Protein AF-A0A0F6W7N7-F1 (afdb_monomer)

Foldseek 3Di:
DPPPVPVLVVLLVCVVVVHLVVLLQLLLVLLVVLQVVDPDGLVPDDPVSSQVSSQVSCVVSPQAGWDWDDDPPWIKIAGDPHDPSDDLCVSVQS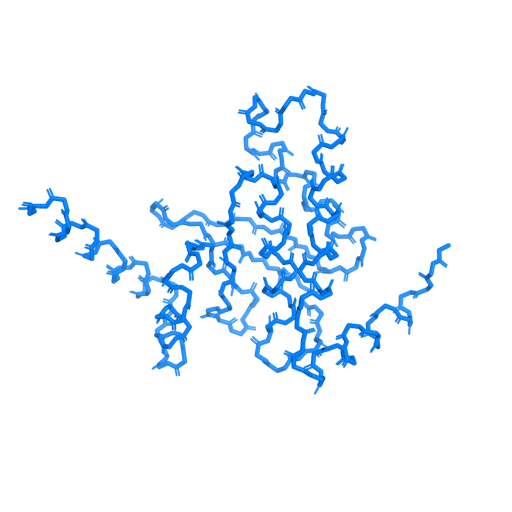SNQSNVCNSVVHGWGWADQDPRRITTTDDPVCRVVLNVCSVVPDHPNRSVVVVVVVVVVVVVD

Mean predicted aligned error: 6.51 Å

Sequence (157 aa):
MLSDTVVAPLVSAAVQNGDLTAVRRLGRHMGEEVARALEGEAREAPPELVLGHAATIVSLFGWGRLRLERWGDALCARLDQLPQLDADHLAIAALLGGLFSALARHEVACVPVSSDGRFLLVDPQIAELVWNWSRAGDDVPAIVGRLAVGADAEAAG

pLDDT: mean 85.74, std 13.37, range [38.84, 97.44]

Nearest PDB structures (foldseek):
  8pog-assembly1_D  TM=5.966E-01  e=4.829E-04  Enterobacter sp. 638
  8poc-assembly1_B  TM=6.208E-01  e=2.418E-03  Dickeya dadantii 3937
  8pkd-assembly1_D  TM=5.983E-01  e=2.874E-03  Orrella dioscoreae
  5dxo-assembly2_B  TM=3.523E-01  e=4.542E-01  Aspergillus fumigatus Af293
  6rmo-assembly2_F  TM=3.083E-01  e=2.027E+00  Plasmodium falciparum 3D7

Organism: NCBI:txid927083

Secondary structure (DSSP, 8-state):
---HHHHHHHHHHHHHTT-THHHHHHHHHHHHHHHHHSSS-TTTS-HHHHHHHHHHHHHHTTS-EEEEEEETTEEEEEEET---SSTT-HHHHHHHHHHHHHHHTS--EEEEEETTTEEEEE-GGGHHHHHHHHHTT--HHHHHHHHHHHHHHHHT-

Solvent-accessible surface area (backbone atoms only — not comparable to full-atom values): 8499 Å² total; p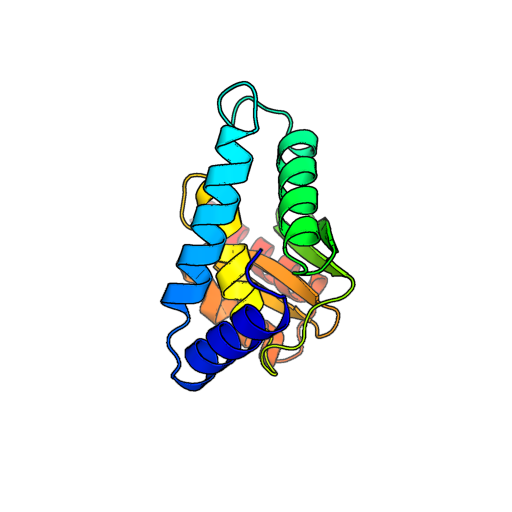er-residue (Å²): 129,86,56,80,82,54,57,56,59,53,52,32,51,32,52,76,70,71,47,49,64,66,42,19,50,51,17,24,53,52,18,48,50,41,40,67,72,43,98,56,58,60,86,78,47,58,67,69,57,56,50,49,44,45,23,49,53,38,38,73,72,65,61,18,44,56,45,81,45,78,56,88,94,43,45,30,41,34,27,49,75,57,68,87,66,52,95,75,40,57,59,56,19,30,20,50,13,17,20,50,14,46,60,69,72,45,82,37,28,32,33,52,42,48,95,82,37,33,24,40,56,39,55,61,92,48,36,66,61,54,37,53,43,27,76,73,68,38,43,68,71,56,50,52,54,52,53,54,57,54,52,57,57,64,78,72,111

Structure (mmCIF, N/CA/C/O backbone):
data_AF-A0A0F6W7N7-F1
#
_entry.id   AF-A0A0F6W7N7-F1
#
loop_
_atom_site.group_PDB
_atom_site.id
_atom_site.type_symbol
_atom_site.label_atom_id
_atom_site.label_alt_id
_atom_site.label_comp_id
_atom_site.label_asym_id
_atom_site.label_entity_id
_atom_site.label_seq_id
_atom_site.pdbx_PDB_ins_code
_atom_site.Cartn_x
_atom_site.Cartn_y
_atom_site.Cartn_z
_atom_site.occupancy
_atom_site.B_iso_or_equiv
_atom_site.auth_seq_id
_atom_site.auth_comp_id
_atom_site.auth_asym_id
_atom_site.auth_atom_id
_atom_site.pdbx_PDB_model_num
ATOM 1 N N . MET A 1 1 ? -2.263 -20.713 16.264 1.00 40.16 1 MET A N 1
ATOM 2 C CA . MET A 1 1 ? -1.422 -19.886 15.378 1.00 40.16 1 MET A CA 1
ATOM 3 C C . MET A 1 1 ? -1.016 -20.741 14.196 1.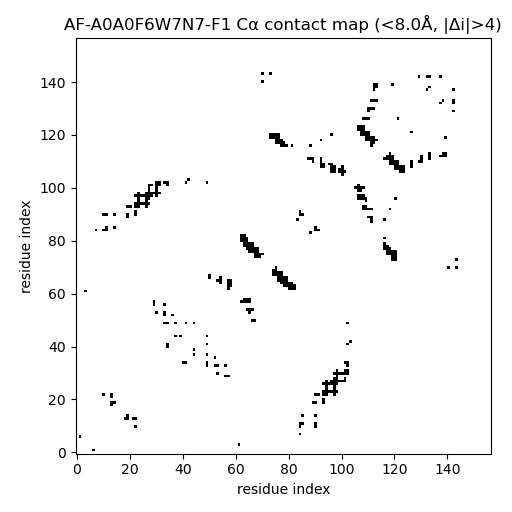00 40.16 1 MET A C 1
ATOM 5 O O . MET A 1 1 ? -0.401 -21.776 14.415 1.00 40.16 1 MET A O 1
ATOM 9 N N . LEU A 1 2 ? -1.426 -20.372 12.981 1.00 40.19 2 LEU A N 1
ATOM 10 C CA . LEU A 1 2 ? -0.791 -20.900 11.770 1.00 40.19 2 LEU A CA 1
ATOM 11 C C . LEU A 1 2 ? 0.651 -20.393 11.815 1.00 40.19 2 LEU A C 1
ATOM 13 O O . LEU A 1 2 ? 0.847 -19.192 11.970 1.00 40.19 2 LEU A O 1
ATOM 17 N N . SER A 1 3 ? 1.639 -21.286 11.822 1.00 38.84 3 SER A N 1
ATOM 18 C CA . SER A 1 3 ? 3.036 -20.869 11.923 1.00 38.84 3 SER A CA 1
ATOM 19 C C . SER A 1 3 ? 3.405 -19.981 10.729 1.00 38.84 3 SER A C 1
ATOM 21 O O . SER A 1 3 ? 2.937 -20.223 9.611 1.00 38.84 3 SER A O 1
ATOM 23 N N . ASP A 1 4 ? 4.282 -18.994 10.950 1.00 47.09 4 ASP A N 1
ATOM 24 C CA . ASP A 1 4 ? 4.857 -18.104 9.917 1.00 47.09 4 ASP A CA 1
ATOM 25 C C . ASP A 1 4 ? 5.393 -18.868 8.688 1.00 47.09 4 ASP A C 1
ATOM 27 O O . ASP A 1 4 ? 5.521 -18.335 7.589 1.00 47.09 4 ASP A O 1
ATOM 31 N N . THR A 1 5 ? 5.644 -20.165 8.859 1.00 51.09 5 THR A N 1
ATOM 32 C CA . THR A 1 5 ? 6.096 -21.1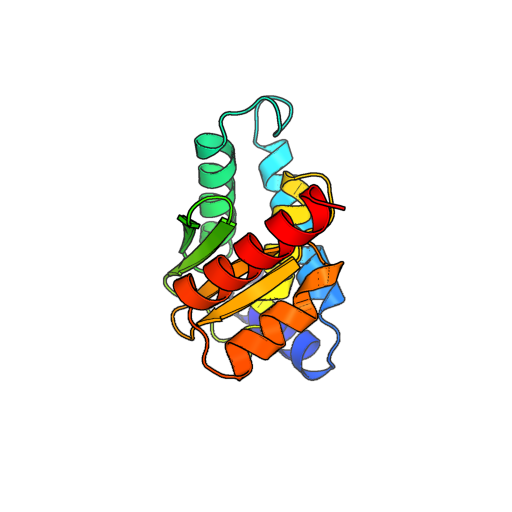25 7.854 1.00 51.09 5 THR A CA 1
ATOM 33 C C . THR A 1 5 ? 5.070 -21.480 6.774 1.00 51.09 5 THR A C 1
ATOM 35 O O . THR A 1 5 ? 5.475 -22.050 5.768 1.00 51.09 5 THR A O 1
ATOM 38 N N . VAL A 1 6 ? 3.770 -21.198 6.941 1.00 55.69 6 VAL A N 1
ATOM 39 C CA . VAL A 1 6 ? 2.728 -21.634 5.979 1.00 55.69 6 VAL A CA 1
ATOM 40 C C . VAL A 1 6 ? 2.145 -20.473 5.169 1.00 55.69 6 VAL A C 1
ATOM 42 O O . VAL A 1 6 ? 1.815 -20.643 3.996 1.00 55.69 6 VAL A O 1
ATOM 45 N N . VAL A 1 7 ? 2.062 -19.275 5.753 1.00 62.16 7 VAL A N 1
ATOM 46 C CA . VAL A 1 7 ? 1.436 -18.112 5.100 1.00 62.16 7 VAL A CA 1
ATOM 47 C C . VAL A 1 7 ? 2.319 -17.550 3.987 1.00 62.16 7 VAL A C 1
ATOM 49 O O . VAL A 1 7 ? 1.819 -17.289 2.895 1.00 62.16 7 VAL A O 1
ATOM 52 N N . ALA A 1 8 ? 3.629 -17.429 4.217 1.00 63.91 8 ALA A N 1
ATOM 53 C CA . ALA A 1 8 ? 4.552 -16.932 3.198 1.00 63.91 8 ALA A CA 1
ATOM 54 C C . ALA A 1 8 ? 4.571 -17.823 1.933 1.00 63.91 8 ALA A C 1
ATOM 56 O O . ALA A 1 8 ? 4.388 -17.278 0.846 1.00 63.91 8 ALA A O 1
ATOM 57 N N . PRO A 1 9 ? 4.658 -19.169 2.023 1.00 67.62 9 PRO A N 1
ATOM 58 C CA . PRO A 1 9 ? 4.540 -20.033 0.846 1.00 67.62 9 PRO A CA 1
ATOM 59 C C . PRO A 1 9 ? 3.195 -19.938 0.117 1.00 67.62 9 PRO A C 1
ATOM 61 O O . PRO A 1 9 ? 3.175 -19.987 -1.109 1.00 67.62 9 PRO A O 1
ATOM 64 N N . LEU A 1 10 ? 2.077 -19.785 0.837 1.00 65.00 10 LEU A N 1
ATOM 65 C CA . LEU A 1 10 ? 0.751 -19.630 0.221 1.00 65.00 10 LEU A CA 1
ATOM 66 C C . LEU A 1 10 ? 0.636 -18.312 -0.551 1.00 65.00 10 LEU A C 1
ATOM 68 O O . LEU A 1 10 ? 0.110 -18.292 -1.664 1.00 65.00 10 LEU A O 1
ATOM 72 N N . VAL A 1 11 ? 1.162 -17.224 0.015 1.00 70.00 11 VAL A N 1
ATOM 73 C CA . VAL A 1 11 ? 1.202 -15.925 -0.662 1.00 70.00 11 VAL A CA 1
ATOM 74 C C . VAL A 1 11 ? 2.157 -15.965 -1.854 1.00 70.00 11 VAL A C 1
ATOM 76 O O . VAL A 1 11 ? 1.759 -15.568 -2.944 1.00 70.00 11 VAL A O 1
ATOM 79 N N . SER A 1 12 ? 3.356 -16.534 -1.711 1.00 68.31 12 SER A N 1
ATOM 80 C CA . SER A 1 12 ? 4.270 -16.729 -2.844 1.00 68.31 12 SER A CA 1
ATOM 81 C C . SER A 1 12 ? 3.661 -17.603 -3.946 1.00 68.31 12 SER A C 1
ATOM 83 O O . SER A 1 12 ? 3.846 -17.304 -5.122 1.00 68.31 12 SER A O 1
ATOM 85 N N . ALA A 1 13 ? 2.883 -18.635 -3.607 1.00 68.50 13 ALA A N 1
ATOM 86 C CA . ALA A 1 13 ? 2.185 -19.460 -4.593 1.00 68.50 13 ALA A CA 1
ATOM 87 C C . ALA A 1 13 ? 1.079 -18.686 -5.334 1.00 68.50 13 ALA A C 1
ATOM 89 O O . ALA A 1 13 ? 0.915 -18.860 -6.541 1.00 68.50 13 ALA A O 1
ATOM 90 N N . ALA A 1 14 ? 0.333 -17.813 -4.650 1.00 69.00 14 ALA A N 1
ATOM 91 C CA . ALA A 1 14 ? -0.658 -16.945 -5.295 1.00 69.00 14 ALA A CA 1
ATOM 92 C C . ALA A 1 14 ? 0.009 -15.964 -6.276 1.00 69.00 14 ALA A C 1
ATOM 94 O O . ALA A 1 14 ? -0.450 -15.801 -7.406 1.00 69.00 14 ALA A O 1
ATOM 95 N N . VAL A 1 15 ? 1.150 -15.393 -5.878 1.00 70.88 15 VAL A N 1
ATOM 96 C CA . VAL A 1 15 ? 1.948 -14.489 -6.720 1.00 70.88 15 VAL A CA 1
ATOM 97 C C . VAL A 1 15 ? 2.503 -15.205 -7.951 1.00 70.88 15 VAL A C 1
ATOM 99 O O . VAL A 1 15 ? 2.399 -14.680 -9.055 1.00 70.88 15 VAL A O 1
ATOM 102 N N . GLN A 1 16 ? 3.031 -16.423 -7.795 1.00 70.00 16 GLN A N 1
ATOM 103 C CA . GLN A 1 16 ? 3.541 -17.230 -8.914 1.00 70.00 16 GLN A CA 1
ATOM 104 C C . GLN A 1 16 ? 2.461 -17.575 -9.948 1.00 70.00 16 GLN A C 1
ATOM 106 O O . GLN A 1 16 ? 2.769 -17.699 -11.130 1.00 70.00 16 GLN A O 1
ATOM 111 N N . ASN A 1 17 ? 1.202 -17.700 -9.521 1.00 67.62 17 ASN A N 1
ATOM 112 C CA . ASN A 1 17 ? 0.064 -17.925 -10.415 1.00 67.62 17 ASN A CA 1
ATOM 113 C C . ASN A 1 17 ? -0.515 -16.625 -11.007 1.00 67.62 17 ASN A C 1
ATOM 115 O O . ASN A 1 17 ? -1.480 -16.682 -11.766 1.00 67.62 17 ASN A O 1
ATOM 119 N N . GLY A 1 18 ? 0.054 -15.461 -10.672 1.00 67.00 18 GLY A N 1
ATOM 120 C CA . GLY A 1 18 ? -0.360 -14.156 -11.191 1.00 67.00 18 GLY A CA 1
ATOM 121 C C . GLY A 1 18 ? -1.670 -13.612 -10.614 1.00 67.00 18 GLY A C 1
ATOM 122 O O . GLY A 1 18 ? -2.123 -12.556 -11.050 1.00 67.00 18 GLY A O 1
ATOM 123 N N . ASP A 1 19 ? -2.279 -14.287 -9.633 1.00 81.25 19 ASP A N 1
ATOM 124 C CA . ASP A 1 19 ? -3.527 -13.843 -9.008 1.00 81.25 19 ASP A CA 1
ATOM 125 C C . ASP A 1 19 ? -3.272 -13.248 -7.618 1.00 81.25 19 ASP A C 1
ATOM 127 O O . ASP A 1 19 ? -3.226 -13.935 -6.593 1.00 81.25 19 ASP A O 1
ATOM 131 N N . LEU A 1 20 ? -3.144 -11.922 -7.579 1.00 86.75 20 LEU A N 1
ATOM 132 C CA . LEU A 1 20 ? -2.971 -11.158 -6.342 1.00 86.75 20 LEU A CA 1
ATOM 133 C C . LEU A 1 20 ? -4.295 -10.887 -5.609 1.00 86.75 20 LEU A C 1
ATOM 135 O O . LEU A 1 20 ? -4.292 -10.271 -4.539 1.00 86.75 20 LEU A O 1
ATOM 139 N N . THR A 1 21 ? -5.434 -11.359 -6.130 1.00 87.44 21 THR A N 1
ATOM 140 C CA . THR A 1 21 ? -6.762 -11.124 -5.542 1.00 87.44 21 THR A CA 1
ATOM 141 C C . THR A 1 21 ? -6.849 -11.677 -4.126 1.00 87.44 21 THR A C 1
ATOM 143 O O . THR A 1 21 ? -7.382 -11.013 -3.234 1.00 87.44 21 THR A O 1
ATOM 146 N N . ALA A 1 22 ? -6.303 -12.872 -3.888 1.00 86.56 22 ALA A N 1
ATOM 147 C CA . ALA A 1 22 ? -6.283 -13.478 -2.559 1.00 86.56 22 ALA A CA 1
ATOM 148 C C . ALA A 1 22 ? -5.479 -12.629 -1.558 1.00 86.56 22 ALA A C 1
ATOM 150 O O . ALA A 1 22 ? -5.925 -12.413 -0.430 1.00 86.56 22 ALA A O 1
ATOM 151 N N . VAL A 1 23 ? -4.341 -12.079 -1.994 1.00 90.69 23 VAL A N 1
ATOM 152 C CA . VAL A 1 23 ? -3.474 -11.224 -1.169 1.00 90.69 23 VAL A CA 1
ATOM 153 C C . VAL A 1 23 ? -4.152 -9.887 -0.863 1.00 90.69 23 VAL A C 1
ATOM 155 O O . VAL A 1 23 ? -4.164 -9.438 0.282 1.00 90.69 23 VAL A O 1
ATOM 158 N N . ARG A 1 24 ? -4.825 -9.289 -1.854 1.00 93.25 24 ARG A N 1
ATOM 159 C CA . ARG A 1 24 ? -5.636 -8.080 -1.653 1.00 93.25 24 ARG A CA 1
ATOM 160 C C . ARG A 1 24 ? -6.795 -8.316 -0.683 1.00 93.25 24 ARG A C 1
ATOM 162 O O . ARG A 1 24 ? -7.063 -7.471 0.168 1.00 93.25 24 ARG A O 1
ATOM 169 N N . ARG A 1 25 ? -7.477 -9.463 -0.770 1.00 92.62 25 ARG A N 1
ATOM 170 C CA . ARG A 1 25 ? -8.549 -9.833 0.174 1.00 92.62 25 ARG A CA 1
ATOM 171 C C . ARG A 1 25 ? -8.023 -10.021 1.595 1.00 92.62 25 ARG A C 1
ATOM 173 O O . ARG A 1 25 ? -8.664 -9.554 2.529 1.00 92.62 25 ARG A O 1
ATOM 180 N N . LEU A 1 26 ? -6.852 -10.637 1.758 1.00 91.81 26 LEU A N 1
ATOM 181 C CA . LEU A 1 26 ? -6.191 -10.737 3.061 1.00 91.81 26 LEU A CA 1
ATOM 182 C C . LEU A 1 26 ? -5.938 -9.347 3.658 1.00 91.81 26 LEU A C 1
ATOM 184 O O . LEU A 1 26 ? -6.315 -9.092 4.799 1.00 91.81 26 LEU A O 1
ATOM 188 N N . GLY A 1 27 ? -5.374 -8.435 2.865 1.00 94.06 27 GLY A N 1
ATOM 189 C CA . GLY A 1 27 ? -5.157 -7.051 3.279 1.00 94.06 27 GLY A CA 1
ATOM 190 C C . GLY A 1 27 ? -6.450 -6.359 3.705 1.00 94.06 27 GLY A C 1
ATOM 191 O O . GLY A 1 27 ? -6.501 -5.717 4.751 1.00 94.06 27 GLY A O 1
ATOM 192 N N . ARG A 1 28 ? -7.530 -6.551 2.940 1.00 95.50 28 ARG A N 1
ATOM 193 C CA . ARG A 1 28 ? -8.859 -6.021 3.273 1.00 95.50 28 ARG A CA 1
ATOM 194 C C . ARG A 1 28 ? -9.357 -6.520 4.627 1.00 95.50 28 ARG A C 1
ATOM 196 O O . ARG A 1 28 ? -9.780 -5.705 5.437 1.00 95.50 28 ARG A O 1
ATOM 203 N N . HIS A 1 29 ? -9.230 -7.815 4.908 1.00 93.88 29 HIS A N 1
ATOM 204 C CA . HIS A 1 29 ? -9.598 -8.368 6.213 1.00 93.88 29 HIS A CA 1
ATOM 205 C C . HIS A 1 29 ? -8.749 -7.811 7.360 1.00 93.88 29 HIS A C 1
ATOM 207 O O . HIS A 1 29 ? -9.278 -7.559 8.438 1.00 93.88 29 HIS A O 1
ATOM 213 N N . MET A 1 30 ? -7.456 -7.557 7.135 1.00 93.50 30 MET A N 1
ATOM 214 C CA . MET A 1 30 ? -6.619 -6.873 8.128 1.00 93.50 30 MET A CA 1
ATOM 215 C C . MET A 1 30 ? -7.137 -5.459 8.417 1.00 93.50 30 MET A C 1
ATOM 217 O O . MET A 1 30 ? -7.196 -5.058 9.574 1.00 93.50 30 MET A O 1
ATOM 221 N N . GLY A 1 31 ? -7.545 -4.711 7.389 1.00 92.81 31 GLY A N 1
ATOM 222 C CA . GLY A 1 31 ? -8.102 -3.368 7.568 1.00 92.81 31 GLY A CA 1
ATOM 223 C C . GLY A 1 31 ? -9.484 -3.350 8.211 1.00 92.81 31 GLY A C 1
ATOM 224 O O . GLY A 1 31 ? -9.772 -2.463 9.008 1.00 92.81 31 GLY A O 1
ATOM 225 N N . GLU A 1 32 ? -10.318 -4.351 7.938 1.00 92.25 32 GLU A N 1
ATOM 226 C CA . GLU A 1 32 ? -11.579 -4.559 8.657 1.00 92.25 32 GLU A CA 1
ATOM 227 C C . GLU A 1 32 ? -11.335 -4.830 10.146 1.00 92.25 32 GLU A C 1
ATOM 229 O O . GLU A 1 32 ? -12.061 -4.308 10.988 1.00 92.25 32 GLU A O 1
ATOM 234 N N . GLU A 1 33 ? -10.301 -5.602 10.483 1.00 91.00 33 GLU A N 1
ATOM 235 C CA . GLU A 1 33 ? -9.937 -5.867 11.876 1.00 91.00 33 GLU A CA 1
ATOM 236 C C . GLU A 1 33 ? -9.418 -4.610 12.582 1.00 91.00 33 GLU A C 1
ATOM 238 O O . GLU A 1 33 ? -9.823 -4.325 13.707 1.00 91.00 33 GLU A O 1
ATOM 243 N N . VAL A 1 34 ? -8.603 -3.799 11.898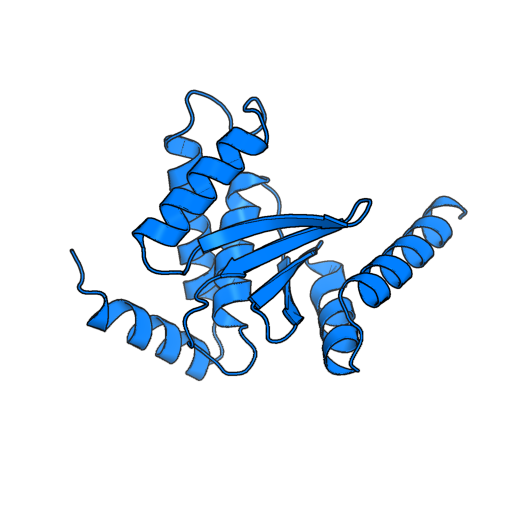 1.00 90.25 34 VAL A N 1
ATOM 244 C CA . VAL A 1 34 ? -8.219 -2.465 12.388 1.00 90.25 34 VAL A CA 1
ATOM 245 C C . VAL A 1 34 ? -9.461 -1.613 12.645 1.00 90.25 34 VAL A C 1
ATOM 247 O O . VAL A 1 34 ? -9.581 -1.033 13.717 1.00 90.25 34 VAL A O 1
ATOM 250 N N . ALA A 1 35 ? -10.404 -1.565 11.701 1.00 87.94 35 ALA A N 1
ATOM 251 C CA . ALA A 1 35 ? -11.621 -0.772 11.843 1.00 87.94 35 ALA A CA 1
ATOM 252 C C . ALA A 1 35 ? -12.501 -1.238 13.016 1.00 87.94 35 ALA A C 1
ATOM 254 O O . ALA A 1 35 ? -13.099 -0.402 13.683 1.00 87.94 35 ALA A O 1
ATOM 255 N N . ARG A 1 36 ? -12.560 -2.547 13.299 1.00 87.12 36 ARG A N 1
ATOM 256 C CA . ARG A 1 36 ? -13.273 -3.095 14.469 1.00 87.12 36 ARG A CA 1
ATOM 257 C C . ARG A 1 36 ? -12.589 -2.785 15.795 1.00 87.12 36 ARG A C 1
ATOM 259 O O . ARG A 1 36 ? -13.269 -2.716 16.813 1.00 87.12 36 ARG A O 1
ATOM 266 N N . ALA A 1 37 ? -11.264 -2.656 15.791 1.00 84.75 37 ALA A N 1
ATOM 267 C CA . ALA A 1 37 ? -10.489 -2.335 16.984 1.00 84.75 37 ALA A CA 1
ATOM 268 C C . ALA A 1 37 ? -10.609 -0.857 17.395 1.00 84.75 37 ALA A C 1
ATOM 270 O O . ALA A 1 37 ? -10.256 -0.515 18.521 1.00 84.75 37 ALA A O 1
ATOM 271 N N . LEU A 1 38 ? -11.091 0.010 16.500 1.00 83.19 38 LEU A N 1
ATOM 272 C CA . LEU A 1 38 ? -11.355 1.412 16.799 1.00 83.19 38 LEU A CA 1
ATOM 273 C C . LEU A 1 38 ? -12.683 1.550 17.557 1.00 83.19 38 LEU A C 1
ATOM 275 O O . LEU A 1 38 ? -13.698 0.962 17.187 1.00 83.19 38 LEU A O 1
ATOM 279 N N . GLU A 1 39 ? -12.690 2.365 18.611 1.00 71.81 39 GLU A N 1
ATOM 280 C CA . GLU A 1 39 ? -13.912 2.752 19.323 1.00 71.81 39 GLU A CA 1
ATOM 281 C C . GLU A 1 39 ? -14.697 3.781 18.483 1.00 71.81 39 GLU A C 1
ATOM 283 O O . GLU A 1 39 ? -14.631 4.980 18.735 1.00 71.81 39 GLU A O 1
ATOM 288 N N . GLY A 1 40 ? -15.400 3.328 17.438 1.00 72.00 40 GLY A N 1
ATOM 289 C CA . GLY A 1 40 ? -16.195 4.183 16.542 1.00 72.00 40 GLY A CA 1
ATOM 290 C C . GLY A 1 40 ? -15.858 4.006 15.059 1.00 72.00 40 GLY A C 1
ATOM 291 O O . GLY A 1 40 ? -15.170 3.062 14.671 1.00 72.00 40 GLY A O 1
ATOM 292 N N . GLU A 1 41 ? -16.361 4.895 14.195 1.00 70.75 41 GLU A N 1
ATOM 293 C CA . GLU A 1 41 ? -16.018 4.834 12.772 1.00 70.75 41 GLU A CA 1
ATOM 294 C C . GLU A 1 41 ? -14.569 5.280 12.530 1.00 70.75 41 GLU A C 1
ATOM 296 O O . GLU A 1 41 ? -14.126 6.313 13.027 1.00 70.75 41 GLU A O 1
ATOM 301 N N . ALA A 1 42 ? -13.838 4.568 11.664 1.00 70.88 42 ALA A N 1
ATOM 302 C CA . ALA A 1 42 ? -12.453 4.918 11.321 1.00 70.88 42 ALA A CA 1
ATOM 303 C C . ALA A 1 42 ? -12.283 6.350 10.772 1.00 70.88 42 ALA A C 1
ATOM 305 O O . ALA A 1 42 ? -11.204 6.921 10.872 1.00 70.88 42 ALA A O 1
ATOM 306 N N . ARG A 1 43 ? -13.348 6.935 10.207 1.00 73.75 43 ARG A N 1
ATOM 307 C CA . ARG A 1 43 ? -13.372 8.313 9.686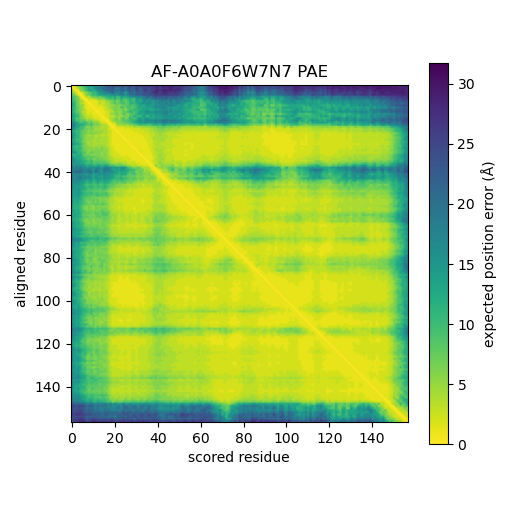 1.00 73.75 43 ARG A CA 1
ATOM 308 C C . ARG A 1 43 ? -13.480 9.377 10.778 1.00 73.75 43 ARG A C 1
ATOM 310 O O . ARG A 1 43 ? -13.174 10.535 10.521 1.00 73.75 43 ARG A O 1
ATOM 317 N N . GLU A 1 44 ? -13.952 8.990 11.957 1.00 79.50 44 GLU A N 1
ATOM 318 C CA . GLU A 1 44 ? -14.120 9.865 13.119 1.00 79.50 44 GLU A CA 1
ATOM 319 C C . GLU A 1 44 ? -12.892 9.811 14.039 1.00 79.50 44 GLU A C 1
ATOM 321 O O . GLU A 1 44 ? -12.679 10.704 14.859 1.00 79.50 44 GLU A O 1
ATOM 326 N N . ALA A 1 45 ? -12.057 8.781 13.877 1.00 81.25 45 ALA A N 1
ATOM 327 C CA . ALA A 1 45 ? -10.799 8.632 14.585 1.00 81.25 45 ALA A CA 1
ATOM 328 C C . ALA A 1 45 ? -9.699 9.541 13.996 1.00 81.25 45 ALA A C 1
ATOM 330 O O . ALA A 1 45 ? -9.624 9.719 12.776 1.00 81.25 45 ALA A O 1
ATOM 331 N N . PRO A 1 46 ? -8.783 10.070 14.831 1.00 82.81 46 PRO A N 1
ATOM 332 C CA . PRO A 1 46 ? -7.588 10.752 14.345 1.00 82.81 46 PRO A CA 1
ATOM 333 C C . PRO A 1 46 ? -6.779 9.843 13.404 1.00 82.81 46 PRO A C 1
ATOM 335 O O . PRO A 1 46 ? -6.581 8.668 13.740 1.00 82.81 46 PRO A O 1
ATOM 338 N N . PRO A 1 47 ? -6.264 10.346 12.266 1.00 82.75 47 PRO A N 1
ATOM 339 C CA . PRO A 1 47 ? -5.480 9.542 11.328 1.00 82.75 47 PRO A CA 1
ATOM 340 C C . PRO A 1 47 ? -4.322 8.800 12.001 1.00 82.75 47 PRO A C 1
ATOM 342 O O . PRO A 1 47 ? -4.068 7.637 11.707 1.00 82.75 47 PRO A O 1
ATOM 345 N N . GLU A 1 48 ? -3.655 9.434 12.961 1.00 84.69 48 GLU A N 1
ATOM 346 C CA . GLU A 1 48 ? -2.535 8.860 13.705 1.00 84.69 48 GLU A CA 1
ATOM 347 C C . GLU A 1 48 ? -2.950 7.608 14.486 1.00 84.69 48 GLU A C 1
ATOM 349 O O . GLU A 1 48 ? -2.183 6.649 14.563 1.00 84.69 48 GLU A O 1
ATOM 354 N N . LEU A 1 49 ? -4.174 7.590 15.024 1.00 87.44 49 LEU A N 1
ATOM 355 C CA . LEU A 1 49 ? -4.720 6.440 15.740 1.00 87.44 49 LEU A CA 1
ATOM 356 C C . LEU A 1 49 ? -4.985 5.282 14.772 1.00 87.44 49 LEU A C 1
ATOM 358 O O . LEU A 1 49 ? -4.507 4.170 14.997 1.00 87.44 49 LEU A O 1
ATOM 362 N N . VAL A 1 50 ? -5.677 5.553 13.660 1.00 88.69 50 VAL A N 1
ATOM 363 C CA . VAL A 1 50 ? -5.970 4.552 12.617 1.00 88.69 50 VAL A CA 1
ATOM 364 C C . VAL A 1 50 ? -4.678 3.929 12.084 1.00 88.69 50 VAL A C 1
ATOM 366 O O . VAL A 1 50 ? -4.559 2.707 11.972 1.00 88.69 50 VAL A O 1
ATOM 369 N N . LEU A 1 51 ? -3.681 4.766 11.797 1.00 88.75 51 LEU A N 1
ATOM 370 C CA . LEU A 1 51 ? -2.381 4.336 11.291 1.00 88.75 51 LEU A CA 1
ATOM 371 C C . LEU A 1 51 ? -1.566 3.582 12.340 1.00 88.75 51 LEU A C 1
ATOM 373 O O . LEU A 1 51 ? -0.881 2.621 11.990 1.00 88.75 51 LEU A O 1
ATOM 377 N N . GLY A 1 52 ? -1.671 3.964 13.615 1.00 90.12 52 GLY A N 1
ATOM 378 C CA . GLY A 1 52 ? -1.083 3.227 14.730 1.00 90.12 52 GLY A CA 1
ATOM 379 C C . GLY A 1 52 ? -1.599 1.790 14.790 1.00 90.12 52 GLY A C 1
ATOM 380 O O . GLY A 1 52 ? -0.802 0.852 14.786 1.00 90.12 52 GLY A O 1
ATOM 381 N N . HIS A 1 53 ? -2.921 1.599 14.739 1.00 91.00 53 HIS A N 1
ATOM 382 C CA . HIS A 1 53 ? -3.523 0.262 14.714 1.00 91.00 53 HIS A CA 1
ATOM 383 C C . HIS A 1 53 ? -3.163 -0.524 13.448 1.00 91.00 53 HIS A C 1
ATOM 385 O O . HIS A 1 53 ? -2.848 -1.713 13.535 1.00 91.00 53 HIS A O 1
ATOM 391 N N . ALA A 1 54 ? -3.152 0.126 1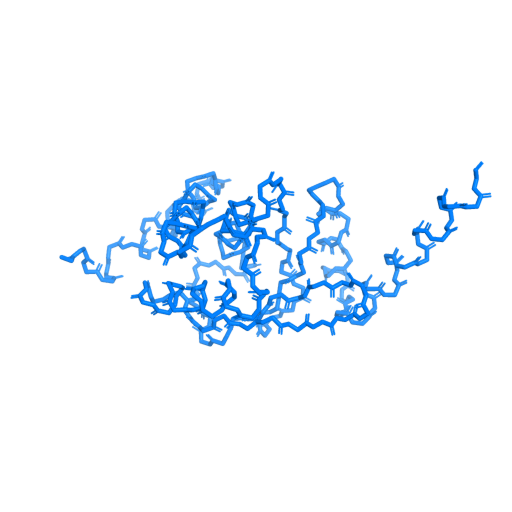2.280 1.00 92.31 54 ALA A N 1
ATOM 392 C CA . ALA A 1 54 ? -2.713 -0.506 11.038 1.00 92.31 54 ALA A CA 1
ATOM 393 C C . ALA A 1 54 ? -1.261 -0.999 11.138 1.00 92.31 54 ALA A C 1
ATOM 395 O O . ALA A 1 54 ? -0.973 -2.143 10.786 1.00 92.31 54 ALA A O 1
ATOM 396 N N . ALA A 1 55 ? -0.359 -0.183 11.689 1.00 93.19 55 ALA A N 1
ATOM 397 C CA . ALA A 1 55 ? 1.027 -0.572 11.918 1.00 93.19 55 ALA A CA 1
ATOM 398 C C . ALA A 1 55 ? 1.155 -1.732 12.915 1.00 93.19 55 ALA A C 1
ATOM 400 O O . ALA A 1 55 ? 1.945 -2.649 12.679 1.00 93.19 55 ALA A O 1
ATOM 401 N N . THR A 1 56 ? 0.349 -1.742 13.982 1.00 92.00 56 THR A N 1
ATOM 402 C CA . THR A 1 56 ? 0.287 -2.867 14.925 1.00 92.00 56 THR A CA 1
ATOM 403 C C . THR A 1 56 ? -0.143 -4.155 14.234 1.00 92.00 56 THR A C 1
ATOM 405 O O . THR A 1 56 ? 0.537 -5.164 14.382 1.00 92.00 56 THR A O 1
ATOM 408 N N . ILE A 1 57 ? -1.226 -4.133 13.454 1.00 90.88 57 ILE A N 1
ATOM 409 C CA . ILE A 1 57 ? -1.742 -5.323 12.765 1.00 90.88 57 ILE A CA 1
ATOM 410 C C . ILE A 1 57 ? -0.738 -5.846 11.734 1.00 90.88 57 ILE A C 1
ATOM 412 O O . ILE A 1 57 ? -0.427 -7.036 11.735 1.00 90.88 57 ILE A O 1
ATOM 416 N N . VAL A 1 58 ? -0.165 -4.973 10.904 1.00 90.75 58 VAL A N 1
ATOM 417 C CA . VAL A 1 58 ? 0.875 -5.360 9.935 1.00 90.75 58 VAL A CA 1
ATOM 418 C C . VAL A 1 58 ? 2.066 -6.016 10.642 1.00 90.75 58 VAL A C 1
ATOM 420 O O . VAL A 1 58 ? 2.505 -7.089 10.228 1.00 90.75 58 VAL A O 1
ATOM 423 N N . SER A 1 59 ? 2.540 -5.429 11.746 1.00 90.19 59 SER A N 1
ATOM 424 C CA . SER A 1 59 ? 3.662 -5.984 12.506 1.00 90.19 59 SER A CA 1
ATOM 425 C C . SER A 1 59 ? 3.316 -7.286 13.227 1.00 90.19 59 SER A C 1
ATOM 427 O O . SER A 1 59 ? 4.176 -8.160 13.314 1.00 90.19 59 SER A O 1
ATOM 429 N N . LEU A 1 60 ? 2.094 -7.428 13.747 1.00 87.88 60 LEU A N 1
ATOM 430 C CA . LEU A 1 60 ? 1.640 -8.615 14.477 1.00 87.88 60 LEU A CA 1
ATOM 431 C C . LEU A 1 60 ? 1.633 -9.859 13.584 1.00 87.88 60 LEU A C 1
ATOM 433 O O . LEU A 1 60 ? 1.971 -10.946 14.042 1.00 87.88 60 LEU A O 1
ATOM 437 N N . PHE A 1 61 ? 1.273 -9.687 12.313 1.00 83.94 61 PHE A N 1
ATOM 438 C CA . PHE A 1 61 ? 1.255 -10.759 11.318 1.00 83.94 61 PHE A CA 1
ATOM 439 C C . PHE A 1 61 ? 2.589 -10.929 10.570 1.00 83.94 61 PHE A C 1
ATOM 441 O O . PHE A 1 61 ? 2.644 -11.667 9.591 1.00 83.94 61 PHE A O 1
ATOM 448 N N . GLY A 1 62 ? 3.661 -10.256 11.004 1.00 85.31 62 GLY A N 1
ATOM 449 C CA . GLY A 1 62 ? 4.999 -10.435 10.433 1.00 85.31 62 GLY A CA 1
ATOM 450 C C . GLY A 1 62 ? 5.216 -9.781 9.063 1.00 85.31 62 GLY A C 1
ATOM 451 O O . GLY A 1 62 ? 6.193 -10.096 8.389 1.00 85.31 62 GLY A O 1
ATOM 452 N N . TRP A 1 63 ? 4.361 -8.839 8.649 1.00 86.88 63 TRP A N 1
ATOM 453 C CA . TRP A 1 63 ? 4.455 -8.164 7.343 1.00 86.88 63 TRP A CA 1
ATOM 454 C C . TRP A 1 63 ? 5.414 -6.960 7.322 1.00 86.88 63 TRP A C 1
ATOM 456 O O . TRP A 1 63 ? 5.401 -6.169 6.380 1.00 86.88 63 TRP A O 1
ATOM 466 N N . GLY A 1 64 ? 6.250 -6.818 8.350 1.00 90.00 64 GLY A N 1
ATOM 467 C CA . GLY A 1 64 ? 7.158 -5.686 8.538 1.00 90.00 64 GLY A CA 1
ATOM 468 C C . GLY A 1 64 ? 6.569 -4.595 9.434 1.00 90.00 64 GLY A C 1
ATOM 469 O O . GLY A 1 64 ? 5.600 -4.808 10.161 1.00 90.00 64 GLY A O 1
ATOM 470 N N . ARG A 1 65 ? 7.184 -3.410 9.418 1.00 93.69 65 ARG A N 1
ATOM 471 C CA . ARG A 1 65 ? 6.748 -2.248 10.207 1.00 93.69 65 ARG A CA 1
ATOM 472 C C . ARG A 1 65 ? 6.264 -1.146 9.280 1.00 93.69 65 ARG A C 1
ATOM 474 O O . ARG A 1 65 ? 7.067 -0.538 8.577 1.00 93.69 65 ARG A O 1
ATOM 481 N N . LEU A 1 66 ? 4.959 -0.891 9.304 1.00 95.44 66 LEU A N 1
ATOM 482 C CA . LEU A 1 66 ? 4.327 0.137 8.482 1.00 95.44 66 LEU A CA 1
ATOM 483 C C . LEU A 1 66 ? 4.565 1.534 9.060 1.00 95.44 66 LEU A C 1
ATOM 485 O O . LEU A 1 66 ? 4.366 1.777 10.250 1.00 95.44 66 LEU A O 1
ATOM 489 N N . ARG A 1 67 ? 4.936 2.461 8.183 1.00 94.00 67 ARG A N 1
ATOM 490 C CA . ARG A 1 67 ? 4.970 3.906 8.411 1.00 94.00 67 ARG A CA 1
ATOM 491 C C . ARG A 1 67 ? 4.264 4.604 7.258 1.00 94.00 67 ARG A C 1
ATOM 493 O O . ARG A 1 67 ? 4.273 4.090 6.141 1.00 94.00 67 ARG A O 1
ATOM 500 N N . LEU A 1 68 ? 3.699 5.780 7.514 1.00 93.06 68 LEU A N 1
ATOM 501 C CA . LEU A 1 68 ? 3.260 6.683 6.454 1.00 93.06 68 LEU A CA 1
ATOM 502 C C . LEU A 1 68 ? 4.151 7.920 6.404 1.00 93.06 68 LEU A C 1
ATOM 504 O O . LEU A 1 68 ? 4.489 8.509 7.427 1.00 93.06 68 LEU A O 1
ATOM 508 N N . GLU A 1 69 ? 4.499 8.305 5.186 1.00 93.31 69 GLU A N 1
ATOM 509 C CA . GLU A 1 69 ? 5.217 9.520 4.840 1.00 93.31 69 GLU A CA 1
ATOM 510 C C . GLU A 1 69 ? 4.270 10.402 4.013 1.00 93.31 69 GLU A C 1
ATOM 512 O O . GLU A 1 69 ? 3.660 9.936 3.045 1.00 93.31 69 GLU A O 1
ATOM 517 N N . ARG A 1 70 ? 4.135 11.678 4.388 1.00 91.50 70 ARG A N 1
ATOM 518 C CA . ARG A 1 70 ? 3.368 12.661 3.614 1.00 91.50 70 ARG A CA 1
ATOM 519 C C . ARG A 1 70 ? 4.300 13.402 2.659 1.00 91.50 70 ARG A C 1
ATOM 521 O O . ARG A 1 70 ? 5.285 13.992 3.098 1.00 91.50 70 ARG A O 1
ATOM 528 N N . TRP A 1 71 ? 3.948 13.406 1.379 1.00 91.81 71 TRP A N 1
ATOM 529 C CA . TRP A 1 71 ? 4.689 14.053 0.298 1.00 91.81 71 TRP A CA 1
ATOM 530 C C . TRP A 1 71 ? 3.777 15.069 -0.394 1.00 91.81 71 TRP A C 1
ATOM 532 O O . TRP A 1 71 ? 3.139 14.767 -1.398 1.00 91.81 71 TRP A O 1
ATOM 542 N N . GLY A 1 72 ? 3.654 16.268 0.185 1.00 87.62 72 GLY A N 1
ATOM 543 C CA . GLY A 1 72 ? 2.636 17.234 -0.243 1.00 87.62 72 GLY A CA 1
ATOM 544 C C . GLY A 1 72 ? 1.230 16.676 -0.003 1.00 87.62 72 GLY A C 1
ATOM 545 O O . GLY A 1 72 ? 0.873 16.387 1.143 1.00 87.62 72 GLY A O 1
ATOM 546 N N . ASP A 1 73 ? 0.469 16.483 -1.078 1.00 86.50 73 ASP A N 1
ATOM 547 C CA . ASP A 1 73 ? -0.866 15.867 -1.043 1.00 86.50 73 ASP A CA 1
ATOM 548 C C . ASP A 1 73 ? -0.851 14.356 -1.317 1.00 86.50 73 ASP A C 1
ATOM 550 O O . ASP A 1 73 ? -1.879 13.691 -1.211 1.00 86.50 73 ASP A O 1
ATOM 554 N N . ALA A 1 74 ? 0.321 13.783 -1.608 1.00 91.00 74 ALA A N 1
ATOM 555 C CA . ALA A 1 74 ? 0.485 12.346 -1.765 1.00 91.00 74 ALA A CA 1
ATOM 556 C C . ALA A 1 74 ? 0.799 11.655 -0.428 1.00 91.00 74 ALA A C 1
ATOM 558 O O . ALA A 1 74 ? 1.498 12.189 0.444 1.00 91.00 74 ALA A O 1
ATOM 559 N N . LEU A 1 75 ? 0.326 10.415 -0.300 1.00 93.38 75 LEU A N 1
ATOM 560 C CA . LEU A 1 75 ? 0.655 9.516 0.801 1.00 93.38 75 LEU A CA 1
ATOM 561 C C . LEU A 1 75 ? 1.539 8.375 0.298 1.00 93.38 75 LEU A C 1
ATOM 563 O O . LEU A 1 75 ? 1.207 7.684 -0.665 1.00 93.38 75 LEU A O 1
ATOM 567 N N . CYS A 1 76 ? 2.654 8.154 0.989 1.00 95.56 76 CYS A N 1
ATOM 568 C CA . CYS A 1 76 ? 3.558 7.041 0.740 1.00 95.56 76 CYS A CA 1
ATOM 569 C C . CYS A 1 76 ? 3.591 6.136 1.970 1.00 95.56 76 CYS A C 1
ATOM 571 O O . CYS A 1 76 ? 3.976 6.565 3.057 1.00 95.56 76 CYS A O 1
ATOM 573 N N . ALA A 1 77 ? 3.223 4.871 1.806 1.00 96.19 77 ALA A N 1
ATOM 574 C CA . ALA A 1 77 ? 3.507 3.849 2.796 1.00 96.19 77 ALA A CA 1
ATOM 575 C C . ALA A 1 77 ? 4.961 3.404 2.688 1.00 96.19 77 ALA A C 1
ATOM 577 O O . ALA A 1 77 ? 5.509 3.270 1.598 1.00 96.19 77 ALA A O 1
ATOM 578 N N . ARG A 1 78 ? 5.581 3.146 3.833 1.00 95.69 78 ARG A N 1
ATOM 579 C CA . ARG A 1 78 ? 6.905 2.547 3.938 1.00 95.69 78 ARG A CA 1
ATOM 580 C C . ARG A 1 78 ? 6.824 1.338 4.849 1.00 95.69 78 ARG A C 1
ATOM 582 O O . ARG A 1 78 ? 6.290 1.437 5.953 1.00 95.69 78 ARG A O 1
ATOM 589 N N . LEU A 1 79 ? 7.370 0.217 4.399 1.00 94.81 79 LEU A N 1
ATOM 590 C CA . LEU A 1 79 ? 7.534 -0.979 5.213 1.00 94.81 79 LEU A CA 1
ATOM 591 C C . LEU A 1 79 ? 9.007 -1.192 5.530 1.00 94.81 79 LEU A C 1
ATOM 593 O O . LEU A 1 79 ? 9.787 -1.605 4.675 1.00 94.81 79 LEU A O 1
ATOM 597 N N . ASP A 1 80 ? 9.382 -0.953 6.785 1.00 92.81 80 ASP A N 1
ATOM 598 C CA . ASP A 1 80 ? 10.676 -1.423 7.269 1.00 92.81 80 ASP A CA 1
ATOM 599 C C . ASP A 1 80 ? 10.608 -2.942 7.489 1.00 92.81 80 ASP A C 1
ATOM 601 O O . ASP A 1 80 ? 9.568 -3.473 7.884 1.00 92.81 80 ASP A O 1
ATOM 605 N N . GLN A 1 81 ? 11.728 -3.644 7.292 1.00 89.06 81 GLN A N 1
ATOM 606 C CA . GLN A 1 81 ? 11.788 -5.113 7.384 1.00 89.06 81 GLN A CA 1
ATOM 607 C C . GLN A 1 81 ? 10.803 -5.802 6.423 1.00 89.06 81 GLN A C 1
ATOM 609 O O . GLN A 1 81 ? 10.119 -6.754 6.794 1.00 89.06 81 GLN A O 1
ATOM 614 N N . LEU A 1 82 ? 10.730 -5.286 5.193 1.00 87.50 82 LEU A N 1
ATOM 615 C CA . LEU A 1 82 ? 9.886 -5.800 4.123 1.00 87.50 82 LEU A CA 1
ATOM 616 C C . LEU A 1 82 ? 10.153 -7.300 3.873 1.00 87.50 82 LEU A C 1
ATOM 618 O O . LEU A 1 82 ? 11.291 -7.666 3.561 1.00 87.50 82 LEU A O 1
ATOM 622 N N . PRO A 1 83 ? 9.137 -8.175 3.971 1.00 85.06 83 PRO A N 1
ATOM 623 C CA . PRO A 1 83 ? 9.301 -9.582 3.635 1.00 85.06 83 PRO A CA 1
ATOM 624 C C . PRO A 1 83 ? 9.428 -9.773 2.119 1.00 85.06 83 PRO A C 1
ATOM 626 O O . PRO A 1 83 ? 8.706 -9.169 1.323 1.00 85.06 83 PRO A O 1
ATOM 629 N N . GLN A 1 84 ? 10.341 -10.653 1.716 1.00 83.88 84 GLN A N 1
ATOM 630 C CA . GLN A 1 84 ? 10.632 -10.917 0.310 1.00 83.88 84 GLN A CA 1
ATOM 631 C C . GLN A 1 84 ? 9.706 -12.013 -0.235 1.00 83.88 84 GLN A C 1
ATOM 633 O O . GLN A 1 84 ? 10.006 -13.200 -0.139 1.00 83.88 84 GLN A O 1
ATOM 638 N N . LEU A 1 85 ? 8.555 -11.603 -0.773 1.00 84.12 85 LEU A N 1
ATOM 639 C CA . LEU A 1 85 ? 7.542 -12.507 -1.342 1.00 84.12 85 LEU A CA 1
ATOM 640 C C . LEU A 1 85 ? 7.671 -12.666 -2.858 1.00 84.12 85 LEU A C 1
ATOM 642 O O . LEU A 1 85 ? 7.408 -13.744 -3.393 1.00 84.12 85 LEU A O 1
ATOM 646 N N . ASP A 1 86 ? 8.066 -11.581 -3.522 1.00 86.56 86 ASP A N 1
ATOM 647 C CA . ASP A 1 86 ? 8.272 -11.461 -4.959 1.00 86.56 86 ASP A CA 1
ATOM 648 C C . ASP A 1 86 ? 9.266 -10.326 -5.264 1.00 86.56 86 ASP A C 1
ATOM 650 O O . ASP A 1 86 ? 9.566 -9.500 -4.393 1.00 86.56 86 ASP A O 1
ATOM 654 N N . ALA A 1 87 ? 9.814 -10.319 -6.482 1.00 85.44 87 ALA A N 1
ATOM 655 C CA . ALA A 1 87 ? 10.900 -9.417 -6.870 1.00 85.44 87 ALA A CA 1
ATOM 656 C C . ALA A 1 87 ? 10.458 -7.953 -7.013 1.00 85.44 87 ALA A C 1
ATOM 658 O O . ALA A 1 87 ? 11.246 -7.055 -6.736 1.00 85.44 87 ALA A O 1
ATOM 659 N N . ASP A 1 88 ? 9.210 -7.733 -7.423 1.00 89.19 88 ASP A N 1
ATOM 660 C CA . ASP A 1 88 ? 8.655 -6.412 -7.722 1.00 89.19 88 ASP A CA 1
ATOM 661 C C . ASP A 1 88 ? 7.817 -5.857 -6.553 1.00 89.19 88 ASP A C 1
ATOM 663 O O . ASP A 1 88 ? 7.252 -4.770 -6.642 1.00 89.19 88 ASP A O 1
ATOM 667 N N . HIS A 1 89 ? 7.740 -6.594 -5.440 1.00 91.88 89 HIS A N 1
ATOM 668 C CA . HIS A 1 89 ? 6.949 -6.285 -4.245 1.00 91.88 89 HIS A CA 1
ATOM 669 C C . HIS A 1 89 ? 5.440 -6.131 -4.504 1.00 91.88 89 HIS A C 1
ATOM 671 O O . HIS A 1 89 ? 4.722 -5.509 -3.712 1.00 91.88 89 HIS A O 1
ATOM 677 N N . LEU A 1 90 ? 4.934 -6.731 -5.583 1.00 91.81 90 LEU A N 1
ATOM 678 C CA . LEU A 1 90 ? 3.534 -6.642 -5.993 1.00 91.81 90 LEU A CA 1
ATOM 679 C C . LEU A 1 90 ? 2.595 -7.327 -4.996 1.00 91.81 90 LEU A C 1
ATOM 681 O O . LEU A 1 90 ? 1.475 -6.862 -4.784 1.00 91.81 90 LEU A O 1
ATOM 685 N N . ALA A 1 91 ? 3.048 -8.392 -4.330 1.00 91.25 91 ALA A N 1
ATOM 686 C CA . ALA A 1 91 ? 2.272 -9.058 -3.289 1.00 91.25 91 ALA A CA 1
ATOM 687 C C . ALA A 1 91 ? 1.994 -8.117 -2.113 1.00 91.25 91 ALA A C 1
ATOM 689 O O . ALA A 1 91 ? 0.865 -8.002 -1.636 1.00 91.25 91 ALA A O 1
ATOM 690 N N . ILE A 1 92 ? 3.026 -7.398 -1.673 1.00 93.44 92 ILE A N 1
ATOM 691 C CA . ILE A 1 92 ? 2.911 -6.441 -0.576 1.00 93.44 92 ILE A CA 1
ATOM 692 C C . ILE A 1 92 ? 2.090 -5.225 -0.994 1.00 93.44 92 ILE A C 1
ATOM 694 O O . ILE A 1 92 ? 1.230 -4.786 -0.234 1.00 93.44 92 ILE A O 1
ATOM 698 N N . ALA A 1 93 ? 2.270 -4.734 -2.217 1.00 95.12 93 ALA A N 1
ATOM 699 C CA . ALA A 1 93 ? 1.403 -3.712 -2.792 1.00 95.12 93 ALA A CA 1
ATOM 700 C C . ALA A 1 93 ? -0.077 -4.134 -2.797 1.00 95.12 93 ALA A C 1
ATOM 702 O O . ALA A 1 93 ? -0.942 -3.362 -2.383 1.00 95.12 93 ALA A O 1
ATOM 703 N N . ALA A 1 94 ? -0.390 -5.371 -3.190 1.00 95.06 94 ALA A N 1
ATOM 704 C CA . ALA A 1 94 ? -1.757 -5.883 -3.159 1.00 95.06 94 ALA A CA 1
ATOM 705 C C . ALA A 1 94 ? -2.314 -5.956 -1.728 1.00 95.06 94 ALA A C 1
ATOM 707 O O . ALA A 1 94 ? -3.449 -5.530 -1.494 1.00 95.06 94 ALA A O 1
ATOM 708 N N . LEU A 1 95 ? -1.509 -6.442 -0.775 1.00 95.06 95 LEU A N 1
ATOM 709 C CA . LEU A 1 95 ? -1.853 -6.503 0.648 1.00 95.06 95 LEU A CA 1
ATOM 710 C C . LEU A 1 95 ? -2.169 -5.105 1.202 1.00 95.06 95 LEU A C 1
ATOM 712 O O . LEU A 1 95 ? -3.252 -4.879 1.742 1.00 95.06 95 LEU A O 1
ATOM 716 N N . LEU A 1 96 ? -1.253 -4.151 1.025 1.00 96.31 96 LEU A N 1
ATOM 717 C CA . LEU A 1 96 ? -1.426 -2.770 1.477 1.00 96.31 96 LEU A CA 1
ATOM 718 C C . LEU A 1 96 ? -2.619 -2.101 0.789 1.00 96.31 96 LEU A C 1
ATOM 720 O O . LEU A 1 96 ? -3.414 -1.442 1.454 1.00 96.31 96 LEU A O 1
ATOM 724 N N . GLY A 1 97 ? -2.806 -2.326 -0.512 1.00 96.75 97 GLY A N 1
ATOM 725 C CA . GLY A 1 97 ? -3.952 -1.801 -1.249 1.00 96.75 97 GLY A CA 1
ATOM 726 C C . GLY A 1 97 ? -5.277 -2.306 -0.678 1.00 96.75 97 GLY A C 1
ATOM 727 O O . GLY A 1 97 ? -6.209 -1.527 -0.503 1.00 96.75 97 GLY A O 1
ATOM 728 N N . GLY A 1 98 ? -5.359 -3.589 -0.317 1.00 96.69 98 GLY A N 1
ATOM 729 C CA . GLY A 1 98 ? -6.514 -4.152 0.383 1.00 96.69 98 GLY A CA 1
ATOM 730 C C . GLY A 1 98 ? -6.757 -3.502 1.747 1.00 96.69 98 GLY A C 1
ATOM 731 O O . GLY A 1 98 ? -7.880 -3.074 2.023 1.00 96.69 98 GLY A O 1
ATOM 732 N N . LEU A 1 99 ? -5.698 -3.392 2.556 1.00 96.00 99 LEU A N 1
ATOM 733 C CA . LEU A 1 99 ? -5.707 -2.781 3.889 1.00 96.00 99 LEU A CA 1
ATOM 734 C C . LEU A 1 99 ? -6.216 -1.339 3.839 1.00 96.00 99 LEU A C 1
ATOM 736 O O . LEU A 1 99 ? -7.210 -1.012 4.484 1.00 96.00 99 LEU A O 1
ATOM 740 N N . PHE A 1 100 ? -5.584 -0.486 3.035 1.00 95.50 100 PHE A N 1
ATOM 741 C CA . PHE A 1 100 ? -5.966 0.919 2.935 1.00 95.50 100 PHE A CA 1
ATOM 742 C C . PHE A 1 100 ? -7.329 1.113 2.273 1.00 95.50 100 PHE A C 1
ATOM 744 O O . PHE A 1 100 ? -8.044 2.031 2.663 1.00 95.50 100 PHE A O 1
ATOM 751 N N . SER A 1 101 ? -7.748 0.225 1.362 1.00 95.75 101 SER A N 1
ATOM 752 C CA . SER A 1 101 ? -9.107 0.297 0.806 1.00 95.75 101 SER A CA 1
ATOM 753 C C . SER A 1 101 ? -10.180 0.089 1.877 1.00 95.75 101 SER A C 1
ATOM 755 O O . SER A 1 101 ? -11.205 0.770 1.885 1.00 95.75 101 SER A O 1
ATOM 757 N N . ALA A 1 102 ? -9.950 -0.852 2.800 1.00 94.44 102 ALA A N 1
ATOM 758 C CA . ALA A 1 102 ? -10.869 -1.098 3.908 1.00 94.44 102 ALA A CA 1
ATOM 759 C C . ALA A 1 102 ? -10.943 0.112 4.852 1.00 94.44 102 ALA A C 1
ATOM 761 O O . ALA A 1 102 ? -12.037 0.540 5.218 1.00 94.44 102 ALA A O 1
ATOM 762 N N . LEU A 1 103 ? -9.789 0.696 5.189 1.00 91.56 103 LEU A N 1
ATOM 763 C CA . LEU A 1 103 ? -9.698 1.855 6.082 1.00 91.56 103 LEU A CA 1
ATOM 764 C C . LEU A 1 103 ? -10.317 3.118 5.468 1.00 91.56 103 LEU A C 1
ATOM 766 O O . LEU A 1 103 ? -11.061 3.833 6.135 1.00 91.56 103 LEU A O 1
ATOM 770 N N . ALA A 1 104 ? -10.055 3.374 4.185 1.00 89.62 104 ALA A N 1
ATOM 771 C CA . ALA A 1 104 ? -10.560 4.549 3.480 1.00 89.62 104 ALA A CA 1
ATOM 772 C C . ALA A 1 104 ? -12.039 4.411 3.055 1.00 89.62 104 ALA A C 1
ATOM 774 O O . ALA A 1 104 ? -12.730 5.403 2.793 1.00 89.62 104 ALA A O 1
ATOM 775 N N . ARG A 1 105 ? -12.559 3.173 3.024 1.00 89.06 105 ARG A N 1
ATOM 776 C CA . ARG A 1 105 ? -13.887 2.801 2.495 1.00 89.06 105 ARG A CA 1
ATOM 777 C C . ARG A 1 105 ? -14.086 3.233 1.034 1.00 89.06 105 ARG A C 1
ATOM 779 O O . ARG A 1 105 ? -15.202 3.540 0.617 1.00 89.06 105 ARG A O 1
ATOM 786 N N . HIS A 1 106 ? -13.003 3.255 0.271 1.00 92.38 106 HIS A N 1
ATOM 787 C CA . HIS A 1 106 ? -12.976 3.364 -1.183 1.00 92.38 106 HIS A CA 1
ATOM 788 C C . HIS A 1 106 ? -11.776 2.569 -1.698 1.00 92.38 106 HIS A C 1
ATOM 790 O O . HIS A 1 106 ? -10.883 2.230 -0.926 1.00 92.38 106 HIS A O 1
ATOM 796 N N . GLU A 1 107 ? -11.751 2.231 -2.985 1.00 95.31 107 GLU A N 1
ATOM 797 C CA . GLU A 1 107 ? -10.626 1.473 -3.530 1.00 95.31 107 GLU A CA 1
ATOM 798 C C . GLU A 1 107 ? -9.347 2.323 -3.521 1.00 95.31 107 GLU A C 1
ATOM 800 O O . GLU A 1 107 ? -9.349 3.493 -3.898 1.00 95.31 107 GLU A O 1
ATOM 805 N N . VAL A 1 108 ? -8.258 1.706 -3.067 1.00 96.25 108 VAL A N 1
ATOM 806 C CA . VAL A 1 108 ? -6.899 2.248 -3.056 1.00 96.25 108 VAL A CA 1
ATOM 807 C C . VAL A 1 108 ? -5.984 1.234 -3.734 1.00 96.25 108 VAL A C 1
ATOM 809 O O . VAL A 1 108 ? -6.034 0.025 -3.451 1.00 96.25 108 VAL A O 1
ATOM 812 N N . ALA A 1 109 ? -5.142 1.715 -4.639 1.00 96.75 109 ALA A N 1
ATOM 813 C CA . ALA A 1 109 ? -4.010 0.963 -5.152 1.00 96.75 109 ALA A CA 1
ATOM 814 C C . ALA A 1 109 ? -2.739 1.409 -4.423 1.00 96.75 109 ALA A C 1
ATOM 816 O O . ALA A 1 109 ? -2.527 2.598 -4.195 1.00 96.75 109 ALA A O 1
ATOM 817 N N . CYS A 1 110 ? -1.894 0.450 -4.053 1.00 97.25 110 CYS A N 1
ATOM 818 C CA . CYS A 1 110 ? -0.547 0.736 -3.580 1.00 97.25 110 CYS A CA 1
ATOM 819 C C . CYS A 1 110 ? 0.428 0.324 -4.675 1.00 97.25 110 CYS A C 1
ATOM 821 O O . CYS A 1 110 ? 0.381 -0.818 -5.124 1.00 97.25 110 CYS A O 1
ATOM 823 N N . VAL A 1 111 ? 1.288 1.240 -5.106 1.00 97.19 111 VAL A N 1
ATOM 824 C CA . VAL A 1 111 ? 2.261 0.994 -6.175 1.00 97.19 111 VAL A CA 1
ATOM 825 C C . VAL A 1 111 ? 3.660 0.997 -5.568 1.00 97.19 111 VAL A C 1
ATOM 827 O O . VAL A 1 111 ? 4.017 2.004 -4.957 1.00 97.19 111 VAL A O 1
ATOM 830 N N . PRO A 1 112 ? 4.455 -0.082 -5.693 1.00 96.06 112 PRO A N 1
ATOM 831 C CA . PRO A 1 112 ? 5.853 -0.064 -5.280 1.00 96.06 112 PRO A CA 1
ATOM 832 C C . PRO A 1 112 ? 6.608 0.959 -6.129 1.00 96.06 112 PRO A C 1
ATOM 834 O O . PRO A 1 112 ? 6.519 0.932 -7.353 1.00 96.06 112 PRO A O 1
ATOM 837 N N . VAL A 1 113 ? 7.321 1.873 -5.477 1.00 95.12 113 VAL A N 1
ATOM 838 C CA . VAL A 1 113 ? 8.003 3.001 -6.145 1.00 95.12 113 VAL A CA 1
ATOM 839 C C . VAL A 1 113 ? 9.502 3.048 -5.880 1.00 95.12 113 VAL A C 1
ATOM 841 O O . VAL A 1 113 ? 10.213 3.877 -6.437 1.00 95.12 113 VAL A O 1
ATOM 844 N N . SER A 1 114 ? 9.994 2.167 -5.012 1.00 86.94 114 SER A N 1
ATOM 845 C CA . SER A 1 114 ? 11.409 2.038 -4.689 1.00 86.94 114 SER A CA 1
ATOM 846 C C . SER A 1 114 ? 11.682 0.670 -4.066 1.00 86.94 114 SER A C 1
ATOM 848 O O . SER A 1 114 ? 10.820 0.079 -3.411 1.00 86.94 114 SER A O 1
ATOM 850 N N . SER A 1 115 ? 12.911 0.182 -4.232 1.00 84.81 115 SER A N 1
ATOM 851 C CA . SER A 1 115 ? 13.385 -1.070 -3.633 1.00 84.81 115 SER A CA 1
ATOM 852 C C . SER A 1 115 ? 13.542 -1.001 -2.108 1.00 84.81 115 SER A C 1
ATOM 854 O O . SER A 1 115 ? 13.763 -2.024 -1.469 1.00 84.81 115 SER A O 1
ATOM 856 N N . ASP A 1 116 ? 13.459 0.190 -1.506 1.00 87.69 116 ASP A N 1
ATOM 857 C CA . ASP A 1 116 ? 13.534 0.392 -0.050 1.00 87.69 116 ASP A CA 1
ATOM 858 C C . ASP A 1 116 ? 12.196 0.166 0.683 1.00 87.69 116 ASP A C 1
ATOM 860 O O . ASP A 1 116 ? 12.070 0.499 1.862 1.00 87.69 116 ASP A O 1
ATOM 864 N N . GLY A 1 117 ? 11.204 -0.421 0.003 1.00 92.75 117 GLY A N 1
ATOM 865 C CA . GLY A 1 117 ? 9.910 -0.768 0.593 1.00 92.75 117 GLY A CA 1
ATOM 866 C C . GLY A 1 117 ? 8.934 0.401 0.677 1.00 92.75 117 GLY A C 1
ATOM 867 O O . GLY A 1 117 ? 8.093 0.432 1.580 1.00 92.75 117 GLY A O 1
ATOM 868 N N . ARG A 1 118 ? 9.039 1.364 -0.244 1.00 96.06 118 ARG A N 1
ATOM 869 C CA . ARG A 1 118 ? 8.074 2.457 -0.404 1.00 96.06 118 ARG A CA 1
ATOM 870 C C . ARG A 1 118 ? 6.990 2.125 -1.420 1.00 96.06 118 ARG A C 1
ATOM 872 O O . ARG A 1 118 ? 7.266 1.621 -2.509 1.00 96.06 118 ARG A O 1
ATOM 879 N N . PHE A 1 119 ? 5.763 2.488 -1.064 1.00 97.44 119 PHE A N 1
ATOM 880 C CA . PHE A 1 119 ? 4.557 2.265 -1.843 1.00 97.44 119 PHE A CA 1
ATOM 881 C C . PHE A 1 119 ? 3.720 3.544 -1.882 1.00 97.44 119 PHE A C 1
ATOM 883 O O . PHE A 1 119 ? 3.272 4.014 -0.835 1.00 97.44 119 PHE A O 1
ATOM 890 N N . LEU A 1 120 ? 3.467 4.101 -3.065 1.00 97.44 120 LEU A N 1
ATOM 891 C CA . LEU A 1 120 ? 2.536 5.224 -3.198 1.00 97.44 120 LEU A CA 1
ATOM 892 C C . LEU A 1 120 ? 1.093 4.733 -3.139 1.00 97.44 120 LEU A C 1
ATOM 894 O O . LEU A 1 120 ? 0.744 3.754 -3.796 1.00 97.44 120 LEU A O 1
ATOM 898 N N . LEU A 1 121 ? 0.266 5.425 -2.357 1.00 96.81 121 LEU A N 1
ATOM 899 C CA . LEU A 1 121 ? -1.176 5.212 -2.299 1.00 96.81 121 LEU A CA 1
ATOM 900 C C . LEU A 1 121 ? -1.823 6.100 -3.357 1.00 96.81 121 LEU A C 1
ATOM 902 O O . LEU A 1 121 ? -1.687 7.321 -3.308 1.00 96.81 121 LEU A O 1
ATOM 906 N N . VAL A 1 122 ? -2.514 5.482 -4.308 1.00 96.56 122 VAL A N 1
ATOM 907 C CA . VAL A 1 122 ? -3.096 6.165 -5.465 1.00 96.56 122 VAL A CA 1
ATOM 908 C C . VAL A 1 122 ? -4.490 5.636 -5.777 1.00 96.56 122 VAL A C 1
ATOM 910 O O . VAL A 1 122 ? -4.879 4.548 -5.335 1.00 96.56 122 VAL A O 1
ATOM 913 N N . ASP A 1 123 ? -5.237 6.403 -6.569 1.00 95.50 123 ASP A N 1
ATOM 914 C CA . ASP A 1 123 ? -6.457 5.898 -7.187 1.00 95.50 123 ASP A CA 1
ATOM 915 C C . ASP A 1 123 ? -6.115 4.728 -8.138 1.00 95.50 123 ASP A C 1
ATOM 917 O O . ASP A 1 123 ? -5.138 4.820 -8.895 1.00 95.50 123 ASP A O 1
ATOM 921 N N . PRO A 1 124 ? -6.881 3.619 -8.126 1.00 95.25 124 PRO A N 1
ATOM 922 C CA . PRO A 1 124 ? -6.655 2.496 -9.033 1.00 95.25 124 PRO A CA 1
ATOM 923 C C . PRO A 1 124 ? -6.557 2.872 -10.518 1.00 95.25 124 PRO A C 1
ATOM 925 O O . PRO A 1 124 ? -5.836 2.197 -11.251 1.00 95.25 124 PRO A O 1
ATOM 928 N N . GLN A 1 125 ? -7.231 3.937 -10.965 1.00 95.81 125 GLN A N 1
ATOM 929 C CA . GLN A 1 125 ? -7.225 4.391 -12.360 1.00 95.81 125 GLN A CA 1
ATOM 930 C C . GLN A 1 125 ? -5.843 4.849 -12.844 1.00 95.81 125 GLN A C 1
ATOM 932 O O . GLN A 1 125 ? -5.548 4.739 -14.031 1.00 95.81 125 GLN A O 1
ATOM 937 N N . ILE A 1 126 ? -4.984 5.329 -11.940 1.00 95.31 126 ILE A N 1
ATOM 938 C CA . ILE A 1 126 ? -3.643 5.834 -12.279 1.00 95.31 126 ILE A CA 1
ATOM 939 C C . ILE A 1 126 ? -2.514 4.890 -11.846 1.00 95.31 126 ILE A C 1
ATOM 941 O O . ILE A 1 126 ? -1.338 5.197 -12.040 1.00 95.31 126 ILE A O 1
ATOM 945 N N . ALA A 1 127 ? -2.842 3.734 -11.265 1.00 96.06 127 ALA A N 1
ATOM 946 C CA . ALA A 1 127 ? -1.855 2.816 -10.702 1.00 96.06 127 ALA A CA 1
ATOM 947 C C . ALA A 1 127 ? -0.850 2.302 -11.747 1.00 96.06 127 ALA A C 1
ATOM 949 O O . ALA A 1 127 ? 0.351 2.280 -11.485 1.00 96.06 127 ALA A O 1
ATOM 950 N N . GLU A 1 128 ? -1.323 1.940 -12.944 1.00 95.12 128 GLU A N 1
ATOM 951 C CA . GLU A 1 128 ? -0.462 1.470 -14.037 1.00 95.12 128 GLU A CA 1
ATOM 952 C C . GLU A 1 128 ? 0.465 2.581 -14.554 1.00 95.12 128 GLU A C 1
ATOM 954 O O . GLU A 1 128 ? 1.643 2.343 -14.822 1.00 95.12 128 GLU A O 1
ATOM 959 N N . LEU A 1 129 ? -0.033 3.817 -14.627 1.00 96.25 129 LEU A N 1
ATOM 960 C CA . LEU A 1 129 ? 0.765 4.978 -15.018 1.00 96.25 129 LEU A CA 1
ATOM 961 C C . LEU A 1 129 ? 1.913 5.221 -14.027 1.00 96.25 129 LEU A C 1
ATOM 963 O O . LEU A 1 129 ? 3.068 5.346 -14.435 1.00 96.25 129 LEU A O 1
ATOM 967 N N . VAL A 1 130 ? 1.603 5.229 -12.728 1.00 96.69 130 VAL A N 1
ATOM 968 C CA . VAL A 1 130 ? 2.592 5.411 -11.655 1.00 96.69 130 VAL A CA 1
ATOM 969 C C . VAL A 1 130 ? 3.604 4.265 -11.628 1.00 96.69 130 VAL A C 1
ATOM 971 O O . VAL A 1 130 ? 4.802 4.504 -11.466 1.00 96.69 130 VAL A O 1
ATOM 974 N N . TRP A 1 131 ? 3.146 3.031 -11.851 1.00 95.56 131 TRP A N 1
ATOM 975 C CA . TRP A 1 131 ? 4.019 1.865 -11.968 1.00 95.56 131 TRP A CA 1
ATOM 976 C C . TRP A 1 131 ? 5.020 2.026 -13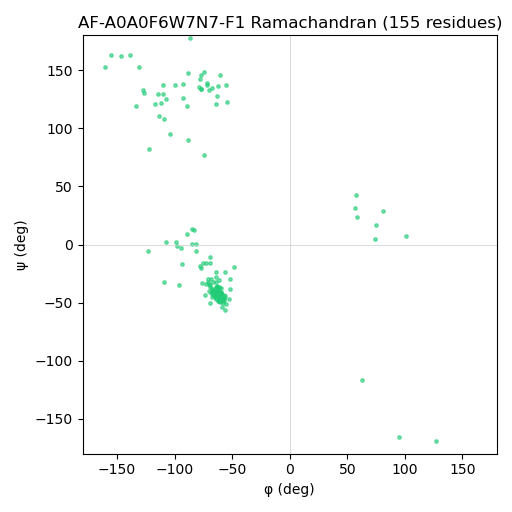.113 1.00 95.56 131 TRP A C 1
ATOM 978 O O . TRP A 1 131 ? 6.221 1.839 -12.920 1.00 95.56 131 TRP A O 1
ATOM 988 N N . ASN A 1 132 ? 4.552 2.451 -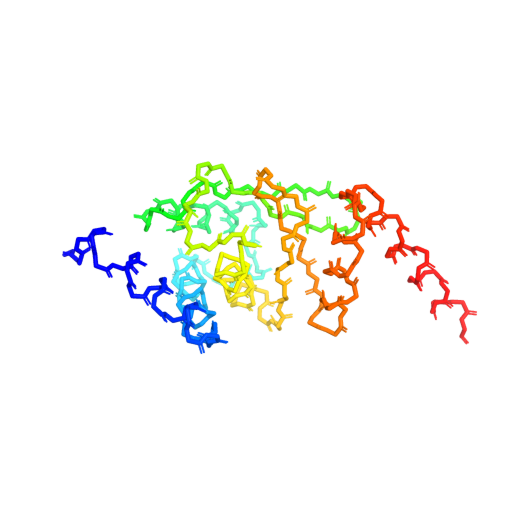14.287 1.00 96.56 132 ASN A N 1
ATOM 989 C CA . ASN A 1 132 ? 5.407 2.667 -15.450 1.00 96.56 132 ASN A CA 1
ATOM 990 C C . ASN A 1 132 ? 6.464 3.757 -15.209 1.00 96.56 132 ASN A C 1
ATOM 992 O O . ASN A 1 132 ? 7.610 3.587 -15.625 1.00 96.56 132 ASN A O 1
ATOM 996 N N . TRP A 1 133 ? 6.124 4.842 -14.506 1.00 96.62 133 TRP A N 1
ATOM 997 C CA . TRP A 1 133 ? 7.102 5.870 -14.126 1.00 96.62 133 TRP A CA 1
ATOM 998 C C . TRP A 1 133 ? 8.163 5.339 -13.164 1.00 96.62 133 TRP A C 1
ATOM 1000 O O . TRP A 1 133 ? 9.353 5.548 -13.399 1.00 96.62 133 TRP A O 1
ATOM 1010 N N . SER A 1 134 ? 7.769 4.578 -12.140 1.00 95.44 134 SER A N 1
ATOM 1011 C CA . SER A 1 134 ? 8.740 3.947 -11.239 1.00 95.44 134 SER A CA 1
ATOM 1012 C C . SER A 1 134 ? 9.671 2.987 -11.987 1.00 95.44 134 SER A C 1
ATOM 1014 O O . SER A 1 134 ? 10.888 3.026 -11.809 1.00 95.44 134 SER A O 1
ATOM 1016 N N . ARG A 1 135 ? 9.130 2.177 -12.907 1.00 94.88 135 ARG A N 1
ATOM 1017 C CA . ARG A 1 135 ? 9.921 1.276 -13.763 1.00 94.88 135 ARG A CA 1
ATOM 1018 C C . ARG A 1 135 ? 10.864 2.013 -14.714 1.00 94.88 135 ARG A C 1
ATOM 1020 O O . ARG A 1 135 ? 11.863 1.429 -15.129 1.00 94.88 135 ARG A O 1
ATOM 1027 N N . ALA A 1 136 ? 10.568 3.269 -15.041 1.00 94.81 136 ALA A N 1
ATOM 1028 C CA . ALA A 1 136 ? 11.444 4.147 -15.810 1.00 94.81 136 ALA A CA 1
ATOM 1029 C C . ALA A 1 136 ? 12.547 4.811 -14.958 1.00 94.81 136 ALA A C 1
ATOM 1031 O O . ALA A 1 136 ? 13.436 5.448 -15.522 1.00 94.81 136 ALA A O 1
ATOM 1032 N N . GLY A 1 137 ? 12.528 4.624 -13.633 1.00 94.19 137 GLY A N 1
ATOM 1033 C CA . GLY A 1 137 ? 13.536 5.130 -12.701 1.00 94.19 137 GLY A CA 1
ATOM 1034 C C . GLY A 1 137 ? 13.131 6.390 -11.934 1.00 94.19 137 GLY A C 1
ATOM 1035 O O . GLY A 1 137 ? 13.974 6.945 -11.232 1.00 94.19 137 GLY A O 1
ATOM 1036 N N . ASP A 1 138 ? 11.878 6.840 -12.045 1.00 95.31 138 ASP A N 1
ATOM 1037 C CA . ASP A 1 138 ? 11.396 7.979 -11.264 1.00 95.31 138 ASP A CA 1
ATOM 1038 C C . ASP A 1 138 ? 11.261 7.595 -9.780 1.00 95.31 138 ASP A C 1
ATOM 1040 O O . ASP A 1 138 ? 10.686 6.560 -9.431 1.00 95.31 138 ASP A O 1
ATOM 1044 N N . ASP A 1 139 ? 11.780 8.452 -8.901 1.00 92.06 139 ASP A N 1
ATOM 1045 C CA . ASP A 1 139 ? 11.655 8.316 -7.453 1.00 92.06 139 ASP A CA 1
ATOM 1046 C C . ASP A 1 139 ? 10.361 8.963 -6.922 1.00 92.06 139 ASP A C 1
ATOM 1048 O O . ASP A 1 139 ? 9.567 9.543 -7.666 1.00 92.06 139 ASP A O 1
ATOM 1052 N N . VAL A 1 140 ? 10.120 8.857 -5.610 1.00 93.12 140 VAL A N 1
ATOM 1053 C CA . VAL A 1 140 ? 8.905 9.410 -4.983 1.00 93.12 140 VAL A CA 1
ATOM 1054 C C . VAL A 1 140 ? 8.726 10.909 -5.274 1.00 93.12 140 VAL A C 1
ATOM 1056 O O . VAL A 1 140 ? 7.647 11.269 -5.747 1.00 93.12 140 VAL A O 1
ATOM 1059 N N . PRO A 1 141 ? 9.729 11.788 -5.057 1.00 93.62 141 PRO A N 1
ATOM 1060 C CA . PRO A 1 141 ? 9.629 13.194 -5.447 1.00 93.62 141 PRO A CA 1
ATOM 1061 C C . PRO A 1 141 ? 9.247 13.412 -6.916 1.00 93.62 141 PRO A C 1
ATOM 1063 O O . PRO A 1 141 ? 8.359 14.220 -7.192 1.00 93.62 141 PRO A O 1
ATOM 1066 N N . ALA A 1 142 ? 9.882 12.701 -7.854 1.00 94.81 142 ALA A N 1
ATOM 1067 C CA . ALA A 1 142 ? 9.613 12.854 -9.282 1.00 94.81 142 ALA A CA 1
ATOM 1068 C C . ALA A 1 142 ? 8.180 12.438 -9.647 1.00 94.81 142 ALA A C 1
ATOM 1070 O O . ALA A 1 142 ? 7.474 13.182 -10.331 1.00 94.81 142 ALA A O 1
ATOM 1071 N N . ILE A 1 143 ? 7.724 11.287 -9.143 1.00 95.38 143 ILE A N 1
ATOM 1072 C CA . ILE A 1 143 ? 6.363 10.789 -9.374 1.00 95.38 143 ILE A CA 1
ATOM 1073 C C . ILE A 1 143 ? 5.327 11.764 -8.806 1.00 95.38 143 ILE A C 1
ATOM 1075 O O . ILE A 1 143 ? 4.385 12.139 -9.505 1.00 95.38 143 ILE A O 1
ATOM 1079 N N . VAL A 1 144 ? 5.506 12.210 -7.559 1.00 94.19 144 VAL A N 1
ATOM 1080 C CA . VAL A 1 144 ? 4.587 13.159 -6.910 1.00 94.19 144 VAL A CA 1
ATOM 1081 C C . VAL A 1 144 ? 4.544 14.486 -7.672 1.00 94.19 144 VAL A C 1
ATOM 1083 O O . VAL A 1 144 ? 3.462 15.028 -7.890 1.00 94.19 144 VAL A O 1
ATOM 1086 N N . GLY A 1 145 ? 5.691 14.976 -8.152 1.00 93.94 145 GLY A N 1
ATOM 1087 C CA . GLY A 1 145 ? 5.759 16.177 -8.984 1.00 93.94 145 GLY A CA 1
ATOM 1088 C C . GLY A 1 145 ? 4.954 16.057 -10.283 1.00 93.94 145 GLY A C 1
ATOM 1089 O O . GLY A 1 145 ? 4.243 16.990 -10.648 1.00 93.94 145 GLY A O 1
ATOM 1090 N N . ARG A 1 146 ? 4.997 14.902 -10.960 1.00 93.06 146 ARG A N 1
ATOM 1091 C CA . ARG A 1 146 ? 4.183 14.658 -12.167 1.00 93.06 146 ARG A CA 1
ATOM 1092 C C . ARG A 1 146 ? 2.687 14.632 -11.871 1.00 93.06 146 ARG A C 1
ATOM 1094 O O . ARG A 1 146 ? 1.911 15.175 -12.654 1.00 93.06 146 ARG A O 1
ATOM 1101 N N . LEU A 1 147 ? 2.290 14.009 -10.760 1.00 90.88 147 LEU A N 1
ATOM 1102 C CA . LEU A 1 147 ? 0.883 13.923 -10.358 1.00 90.88 147 LEU A CA 1
ATOM 1103 C C . LEU A 1 147 ? 0.293 15.307 -10.065 1.00 90.88 147 LEU A C 1
ATOM 1105 O O . LEU A 1 147 ? -0.825 15.585 -10.488 1.00 90.88 147 LEU A O 1
ATOM 1109 N N . ALA A 1 148 ? 1.059 16.185 -9.412 1.00 86.69 148 ALA A N 1
ATOM 1110 C CA . ALA A 1 148 ? 0.627 17.554 -9.134 1.00 86.69 148 ALA A CA 1
ATOM 1111 C C . ALA A 1 148 ? 0.360 18.350 -10.426 1.00 86.69 148 ALA A C 1
ATOM 1113 O O . ALA A 1 148 ? -0.686 18.976 -10.562 1.00 86.69 148 ALA A O 1
ATOM 1114 N N . VAL A 1 149 ? 1.255 18.250 -11.417 1.00 79.06 149 VAL A N 1
ATOM 1115 C CA . VAL A 1 149 ? 1.098 18.944 -12.711 1.00 79.06 149 VAL A CA 1
ATOM 1116 C C . VAL A 1 149 ? -0.124 18.443 -13.491 1.00 79.06 149 VAL A C 1
ATOM 1118 O O . VAL A 1 149 ? -0.792 19.230 -14.159 1.00 79.06 149 VAL A O 1
ATOM 1121 N N . GLY A 1 150 ? -0.429 17.143 -13.415 1.00 70.94 150 GLY A N 1
ATOM 1122 C CA . GLY A 1 150 ? -1.627 16.572 -14.038 1.00 70.94 150 GLY A CA 1
ATOM 1123 C C . GLY A 1 150 ? -2.928 17.089 -13.416 1.00 70.94 150 GLY A C 1
ATOM 1124 O O . GLY A 1 150 ? -3.861 17.412 -14.147 1.00 70.94 150 GLY A O 1
ATOM 1125 N N . ALA A 1 151 ? -2.966 17.232 -12.088 1.00 62.00 151 ALA A N 1
ATOM 1126 C CA . ALA A 1 151 ? -4.134 17.741 -11.369 1.00 62.00 151 ALA A CA 1
ATOM 1127 C C . ALA A 1 151 ? -4.421 19.222 -11.680 1.00 62.00 151 ALA A C 1
ATOM 1129 O O . ALA A 1 151 ? -5.574 19.601 -11.888 1.00 62.00 151 ALA A O 1
ATOM 1130 N N . ASP A 1 152 ? -3.376 20.049 -11.783 1.00 63.12 152 ASP A N 1
ATOM 1131 C CA . ASP A 1 152 ? -3.514 21.469 -12.131 1.00 63.12 152 ASP A CA 1
ATOM 1132 C C . ASP A 1 152 ? -4.067 21.672 -13.554 1.00 63.12 152 ASP A C 1
ATOM 1134 O O . ASP A 1 152 ? -4.793 22.633 -13.814 1.00 63.12 152 ASP A O 1
ATOM 1138 N N . ALA A 1 153 ? -3.753 20.760 -14.482 1.00 60.69 153 ALA A N 1
ATOM 1139 C CA . ALA A 1 153 ? -4.249 20.811 -15.856 1.00 60.69 153 ALA A CA 1
ATOM 1140 C C . ALA A 1 153 ? -5.743 20.455 -15.971 1.00 60.69 153 ALA A C 1
ATOM 1142 O O . ALA A 1 153 ? -6.435 21.035 -16.806 1.00 60.69 153 ALA A O 1
ATOM 1143 N N . GLU A 1 154 ? -6.252 19.543 -15.135 1.00 56.75 154 GLU A N 1
ATOM 1144 C CA . GLU A 1 154 ? -7.681 19.191 -15.090 1.00 56.75 154 GLU A CA 1
ATOM 1145 C C . GLU A 1 154 ? -8.527 20.248 -14.368 1.00 56.75 154 GLU A C 1
ATOM 1147 O O . GLU A 1 154 ? -9.662 20.493 -14.763 1.00 56.75 154 GLU A O 1
ATOM 1152 N N . ALA A 1 155 ? -7.983 20.922 -13.350 1.00 57.91 155 ALA A N 1
ATOM 1153 C CA . ALA A 1 155 ? -8.692 21.982 -12.626 1.00 57.91 155 ALA A CA 1
ATOM 1154 C C . ALA A 1 155 ? -8.847 23.294 -13.427 1.00 57.91 155 ALA A C 1
ATOM 1156 O O . ALA A 1 155 ? -9.640 24.158 -13.049 1.00 57.91 155 ALA A O 1
ATOM 1157 N N . ALA A 1 156 ? -8.079 23.461 -14.508 1.00 54.09 156 ALA A N 1
ATOM 1158 C CA . ALA A 1 156 ? -8.083 24.650 -15.362 1.00 54.09 156 ALA A CA 1
ATOM 1159 C C . ALA A 1 156 ? -8.945 24.517 -16.639 1.00 54.09 156 ALA A C 1
ATOM 1161 O O . ALA A 1 156 ? -9.003 25.476 -17.416 1.00 54.09 156 ALA A O 1
ATOM 1162 N N . GLY A 1 157 ? -9.574 23.357 -16.874 1.00 44.97 157 GLY A N 1
ATOM 1163 C CA . GLY A 1 157 ? -10.445 23.067 -18.027 1.00 44.97 157 GLY A CA 1
ATOM 1164 C C . GLY A 1 157 ? -11.925 23.050 -17.673 1.00 44.97 157 GLY A C 1
ATOM 1165 O O . GLY A 1 157 ? -12.723 23.464 -18.544 1.00 44.97 157 GLY A O 1
#

Radius of gyration: 15.69 Å; Cα contacts (8 Å, |Δi|>4): 231; chains: 1; bounding box: 30×46×37 Å